Protein AF-A0A0D7DZI4-F1 (afdb_monomer_lite)

Organism: Stutzerimonas stutzeri (NCBI:txid316)

Sequence (55 aa):
SARAVLNGQSLRVGDTLADARVLAIHTNSVLIERDGQQQTLHLVAPIITPSQTRP

Foldseek 3Di:
DDWDQDPNDIDDQQDDDDQKGFHDDDQFWTWIAGPNDIDIDGDPDPPPDDDDPDD

Structure (mmCIF, N/CA/C/O backbone):
data_AF-A0A0D7DZI4-F1
#
_entry.id   AF-A0A0D7DZI4-F1
#
loop_
_atom_site.group_PDB
_atom_site.id
_atom_site.type_symbol
_atom_site.label_atom_id
_atom_site.label_alt_id
_atom_site.label_comp_id
_atom_site.label_asym_id
_atom_site.label_entity_id
_atom_site.label_seq_id
_atom_site.pdbx_PDB_ins_code
_atom_site.Cartn_x
_atom_site.Cartn_y
_atom_site.Cartn_z
_atom_site.occupancy
_atom_site.B_iso_or_equiv
_atom_site.auth_seq_id
_atom_site.auth_comp_id
_atom_site.auth_asym_id
_atom_site.auth_atom_id
_atom_site.pdbx_PDB_model_num
ATOM 1 N N . SER A 1 1 ? 6.292 -14.042 -3.203 1.00 78.88 1 SER A N 1
ATOM 2 C CA . SER A 1 1 ? 5.127 -13.136 -3.127 1.00 78.88 1 SER A CA 1
ATOM 3 C C . SER A 1 1 ? 5.594 -11.704 -3.333 1.00 78.88 1 SER A C 1
ATOM 5 O O . SER A 1 1 ? 6.731 -11.409 -2.974 1.00 78.88 1 SER A O 1
ATOM 7 N N . ALA A 1 2 ? 4.758 -10.835 -3.906 1.00 88.38 2 ALA A N 1
ATOM 8 C CA . ALA A 1 2 ? 5.089 -9.419 -4.076 1.00 88.38 2 ALA A CA 1
ATOM 9 C C . ALA A 1 2 ? 5.265 -8.713 -2.718 1.00 88.38 2 ALA A C 1
ATOM 11 O O . ALA A 1 2 ? 4.686 -9.136 -1.711 1.00 88.38 2 ALA A O 1
ATOM 12 N N . ARG A 1 3 ? 6.090 -7.664 -2.698 1.00 93.06 3 ARG A N 1
ATOM 13 C CA . ARG A 1 3 ? 6.374 -6.827 -1.529 1.00 93.06 3 ARG A CA 1
ATOM 14 C C . ARG A 1 3 ? 6.427 -5.367 -1.950 1.00 93.06 3 ARG A C 1
ATOM 16 O O . ARG A 1 3 ? 6.934 -5.065 -3.026 1.00 93.06 3 ARG A O 1
ATOM 23 N N . ALA A 1 4 ? 5.958 -4.492 -1.073 1.00 92.75 4 ALA A N 1
ATOM 24 C CA . ALA A 1 4 ? 6.100 -3.050 -1.196 1.00 92.75 4 ALA A CA 1
ATOM 25 C C . ALA A 1 4 ? 6.892 -2.514 -0.004 1.00 92.75 4 ALA A C 1
ATOM 27 O O . ALA A 1 4 ? 6.853 -3.106 1.075 1.00 92.75 4 ALA A O 1
ATOM 28 N N . VAL A 1 5 ? 7.606 -1.407 -0.192 1.00 92.12 5 VAL A N 1
ATOM 29 C CA . VAL A 1 5 ? 8.227 -0.671 0.912 1.00 92.12 5 VAL A CA 1
ATOM 30 C C . VAL A 1 5 ? 7.489 0.649 1.061 1.00 92.12 5 VAL A C 1
ATOM 32 O O . VAL A 1 5 ? 7.591 1.509 0.191 1.00 92.12 5 VAL A O 1
ATOM 35 N N . LEU A 1 6 ? 6.734 0.792 2.149 1.00 89.81 6 LEU A N 1
ATOM 36 C CA . LEU A 1 6 ? 6.020 2.019 2.501 1.00 89.81 6 LEU A CA 1
ATOM 37 C C . LEU A 1 6 ? 6.599 2.540 3.815 1.00 89.81 6 LEU A C 1
ATOM 39 O O . LEU A 1 6 ? 6.717 1.782 4.774 1.00 89.81 6 LEU A O 1
ATOM 43 N N . ASN A 1 7 ? 7.011 3.810 3.850 1.00 87.94 7 ASN A N 1
ATOM 44 C CA . ASN A 1 7 ? 7.647 4.436 5.020 1.00 87.94 7 ASN A CA 1
ATOM 45 C C . ASN A 1 7 ? 8.819 3.615 5.607 1.00 87.94 7 ASN A C 1
ATOM 47 O O . ASN A 1 7 ? 9.005 3.548 6.817 1.00 87.94 7 ASN A O 1
ATOM 51 N N . GLY A 1 8 ? 9.596 2.946 4.746 1.00 90.06 8 GLY A N 1
ATOM 52 C CA . GLY A 1 8 ? 10.723 2.096 5.152 1.00 90.06 8 GLY A CA 1
ATOM 53 C C . GLY A 1 8 ? 10.344 0.694 5.652 1.00 90.06 8 GLY A C 1
ATOM 54 O O . GLY A 1 8 ? 11.234 -0.115 5.901 1.00 90.06 8 GLY A O 1
ATOM 55 N N . GLN A 1 9 ? 9.054 0.360 5.750 1.00 93.06 9 GLN A N 1
ATOM 56 C CA . GLN A 1 9 ? 8.584 -0.959 6.176 1.00 93.06 9 GLN A CA 1
ATOM 57 C C . GLN A 1 9 ? 8.218 -1.832 4.975 1.00 93.06 9 GLN A C 1
ATOM 59 O O . GLN A 1 9 ? 7.525 -1.392 4.059 1.00 93.06 9 GLN A O 1
ATOM 64 N N . SER A 1 10 ? 8.676 -3.087 4.984 1.00 94.94 10 SER A N 1
ATOM 65 C CA . SER A 1 10 ? 8.323 -4.065 3.953 1.00 94.94 10 SER A CA 1
ATOM 66 C C . SER A 1 10 ? 6.977 -4.710 4.270 1.00 94.94 10 SER A C 1
ATOM 68 O O . SER A 1 10 ? 6.846 -5.382 5.289 1.00 94.94 10 SER A O 1
ATOM 70 N N . LEU A 1 11 ? 6.009 -4.535 3.374 1.00 95.62 11 LEU A N 1
ATOM 71 C CA . LEU A 1 11 ? 4.628 -4.980 3.535 1.00 95.62 11 LEU A CA 1
ATOM 72 C C . LEU A 1 11 ? 4.221 -5.963 2.434 1.00 95.62 11 LEU A C 1
ATOM 74 O O . LEU A 1 11 ? 4.744 -5.943 1.311 1.00 95.62 11 LEU A O 1
ATOM 78 N N . ARG A 1 12 ? 3.257 -6.815 2.767 1.00 97.44 12 ARG A N 1
ATOM 79 C CA . ARG A 1 12 ? 2.559 -7.758 1.892 1.00 97.44 12 ARG A CA 1
ATOM 80 C C . ARG A 1 12 ? 1.073 -7.407 1.829 1.00 97.44 12 ARG A C 1
ATOM 82 O O . ARG A 1 12 ? 0.563 -6.640 2.638 1.00 97.44 12 ARG A O 1
ATOM 89 N N . VAL A 1 13 ? 0.365 -8.000 0.869 1.00 97.44 13 VAL A N 1
ATOM 90 C CA . VAL A 1 13 ? -1.103 -7.917 0.817 1.00 97.44 13 VAL A CA 1
ATOM 91 C C . VAL A 1 13 ? -1.694 -8.446 2.122 1.00 97.44 13 VAL A C 1
ATOM 93 O O . VAL A 1 13 ? -1.334 -9.536 2.563 1.00 97.44 13 VAL A O 1
ATOM 96 N N . GLY A 1 14 ? -2.601 -7.671 2.711 1.00 97.44 14 GLY A N 1
ATOM 97 C CA . GLY A 1 14 ? -3.229 -7.957 3.995 1.00 97.44 14 GLY A CA 1
ATOM 98 C C . GLY A 1 14 ? -2.558 -7.286 5.193 1.00 97.44 14 GLY A C 1
ATOM 99 O O . GLY A 1 14 ? -3.249 -7.118 6.196 1.00 97.44 14 GLY A O 1
ATOM 100 N N . ASP A 1 15 ? -1.291 -6.867 5.084 1.00 97.62 15 ASP A N 1
ATOM 101 C CA . ASP A 1 15 ? -0.591 -6.156 6.158 1.00 97.62 15 ASP A CA 1
ATOM 102 C C . ASP A 1 15 ? -1.169 -4.744 6.353 1.00 97.62 15 ASP A C 1
ATOM 104 O O . ASP A 1 15 ? -1.636 -4.100 5.404 1.00 97.62 15 ASP A O 1
ATOM 108 N N . THR A 1 16 ? -1.088 -4.252 7.590 1.00 95.88 16 THR A N 1
ATOM 109 C CA . THR A 1 16 ? -1.552 -2.918 7.993 1.00 95.88 16 THR A CA 1
ATOM 110 C C . THR A 1 16 ? -0.365 -2.033 8.374 1.00 95.88 16 THR A C 1
ATOM 112 O O . THR A 1 16 ? 0.561 -2.478 9.052 1.00 95.88 16 THR A O 1
ATOM 115 N N . LEU A 1 17 ? -0.408 -0.767 7.965 1.00 92.25 17 LEU A N 1
ATOM 116 C CA . LEU A 1 17 ? 0.527 0.292 8.329 1.00 92.25 17 LEU A CA 1
ATOM 117 C C . LEU A 1 17 ? -0.270 1.500 8.829 1.00 92.25 17 LEU A C 1
ATOM 119 O O . LEU A 1 17 ? -0.909 2.185 8.033 1.00 92.25 17 LEU A O 1
ATOM 123 N N . ALA A 1 18 ? -0.194 1.773 10.132 1.00 90.00 18 ALA A N 1
ATOM 124 C CA . ALA A 1 18 ? -1.014 2.787 10.795 1.00 90.00 18 ALA A CA 1
ATOM 125 C C . ALA A 1 18 ? -2.516 2.583 10.502 1.00 90.00 18 ALA A C 1
ATOM 127 O O . ALA A 1 18 ? -3.094 1.590 10.936 1.00 90.00 18 ALA A O 1
ATOM 128 N N . ASP A 1 19 ? -3.121 3.506 9.765 1.00 91.31 19 ASP A N 1
ATOM 129 C CA . ASP A 1 19 ? -4.528 3.544 9.365 1.00 91.31 19 ASP A CA 1
ATOM 130 C C . ASP A 1 19 ? -4.799 2.896 7.996 1.00 91.31 19 ASP A C 1
ATOM 132 O O . ASP A 1 19 ? -5.944 2.856 7.547 1.00 91.31 19 ASP A O 1
ATOM 136 N N . ALA A 1 20 ? -3.756 2.406 7.318 1.00 95.38 20 ALA A N 1
ATOM 137 C CA . ALA A 1 20 ? -3.853 1.874 5.970 1.00 95.38 20 ALA A CA 1
ATOM 138 C C . ALA A 1 20 ? -3.658 0.355 5.920 1.00 95.38 20 ALA A C 1
ATOM 140 O O . ALA A 1 20 ? -2.732 -0.184 6.526 1.00 95.38 20 ALA A O 1
ATOM 141 N N . ARG A 1 21 ? -4.465 -0.340 5.118 1.00 97.31 21 ARG A N 1
ATOM 142 C CA . ARG A 1 21 ? -4.312 -1.769 4.816 1.00 97.31 21 ARG A CA 1
ATOM 143 C C . ARG A 1 21 ? -3.922 -1.979 3.360 1.00 97.31 21 ARG A C 1
ATOM 145 O O . ARG A 1 21 ? -4.528 -1.400 2.464 1.00 97.31 21 ARG A O 1
ATOM 152 N N . VAL A 1 22 ? -2.948 -2.849 3.103 1.00 97.69 22 VAL A N 1
ATOM 153 C CA . VAL A 1 22 ? -2.541 -3.195 1.733 1.00 97.69 22 VAL A CA 1
ATOM 154 C C . VAL A 1 22 ? -3.552 -4.155 1.108 1.00 97.69 22 VAL A C 1
ATOM 156 O O . VAL A 1 22 ? -3.745 -5.269 1.600 1.00 97.69 22 VAL A O 1
ATOM 159 N N . LEU A 1 23 ? -4.151 -3.751 -0.012 1.00 98.12 23 LEU A N 1
ATOM 160 C CA . LEU A 1 23 ? -5.118 -4.555 -0.765 1.00 98.12 23 LEU A CA 1
ATOM 161 C C . LEU A 1 23 ? -4.478 -5.275 -1.957 1.00 98.12 23 LEU A C 1
ATOM 163 O O . LEU A 1 23 ? -4.787 -6.436 -2.212 1.00 98.12 23 LEU A O 1
ATOM 167 N N . ALA A 1 24 ? -3.571 -4.608 -2.675 1.00 97.75 24 ALA A N 1
ATOM 168 C CA . ALA A 1 24 ? -2.862 -5.188 -3.813 1.00 97.75 24 ALA A CA 1
A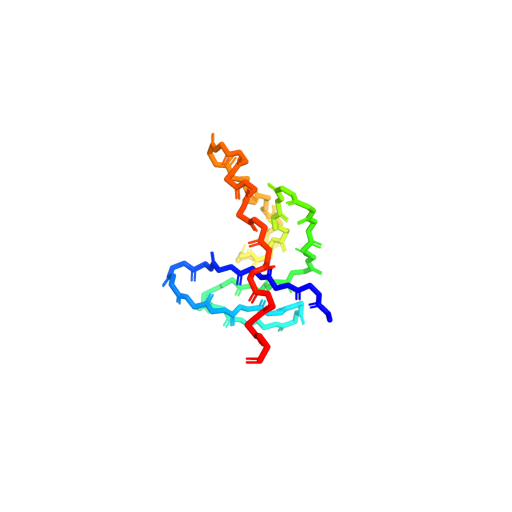TOM 169 C C . ALA A 1 24 ? -1.485 -4.543 -4.013 1.00 97.75 24 ALA A C 1
ATOM 171 O O . ALA A 1 24 ? -1.277 -3.371 -3.704 1.00 97.75 24 ALA A O 1
ATOM 172 N N . ILE A 1 25 ? -0.548 -5.317 -4.563 1.00 96.31 25 ILE A N 1
ATOM 173 C CA . ILE A 1 25 ? 0.785 -4.849 -4.954 1.00 96.31 25 ILE A CA 1
ATOM 174 C C . ILE A 1 25 ? 0.944 -5.133 -6.446 1.00 96.31 25 ILE A C 1
ATOM 176 O O . ILE A 1 25 ? 0.980 -6.294 -6.859 1.00 96.31 25 ILE A O 1
ATOM 180 N N . HIS A 1 26 ? 1.032 -4.071 -7.238 1.00 93.62 26 HIS A N 1
ATOM 181 C CA . HIS A 1 26 ? 1.295 -4.115 -8.672 1.00 93.62 26 HIS A CA 1
ATOM 182 C C . HIS A 1 26 ? 2.761 -3.772 -8.955 1.00 93.62 26 HIS A C 1
ATOM 184 O O . HIS A 1 26 ? 3.522 -3.414 -8.059 1.00 93.62 26 HIS A O 1
ATOM 190 N N . THR A 1 27 ? 3.169 -3.864 -10.221 1.00 89.31 27 THR A N 1
ATOM 191 C CA . THR A 1 27 ? 4.553 -3.601 -10.641 1.00 89.31 27 THR A CA 1
ATOM 192 C C . THR A 1 27 ? 5.039 -2.195 -10.274 1.00 89.31 27 THR A C 1
ATOM 194 O O . THR A 1 27 ? 6.199 -2.028 -9.912 1.00 89.31 27 THR A O 1
ATOM 197 N N . ASN A 1 28 ? 4.177 -1.181 -10.367 1.00 90.25 28 ASN A N 1
ATOM 198 C CA . ASN A 1 28 ? 4.536 0.230 -10.173 1.00 90.25 28 ASN A CA 1
ATOM 199 C C . ASN A 1 28 ? 3.600 0.983 -9.214 1.00 90.25 28 ASN A C 1
ATOM 201 O O . ASN A 1 28 ? 3.684 2.211 -9.109 1.00 90.25 28 ASN A O 1
ATOM 205 N N . SER A 1 29 ? 2.707 0.266 -8.535 1.00 94.12 29 SER A N 1
ATOM 206 C CA . SER A 1 29 ? 1.747 0.864 -7.618 1.00 94.12 29 SER A CA 1
ATOM 207 C C . SER A 1 29 ? 1.314 -0.093 -6.513 1.00 94.12 29 SER A C 1
ATOM 209 O O . SER A 1 29 ? 1.453 -1.314 -6.615 1.00 94.12 29 SER A O 1
ATOM 211 N N . VAL A 1 30 ? 0.775 0.480 -5.443 1.00 96.19 30 VAL A N 1
ATOM 212 C CA . VAL A 1 30 ? 0.175 -0.249 -4.325 1.00 96.19 30 VAL A CA 1
ATOM 213 C C . VAL A 1 30 ? -1.232 0.287 -4.118 1.00 96.19 30 VAL A C 1
ATOM 215 O O . VAL A 1 30 ? -1.409 1.494 -3.967 1.00 96.19 30 VAL A O 1
ATOM 218 N N . LEU A 1 31 ? -2.222 -0.603 -4.100 1.00 97.75 31 LEU A N 1
ATOM 219 C CA . LEU A 1 31 ? -3.583 -0.262 -3.698 1.00 97.75 31 LEU A CA 1
ATOM 220 C C . LEU A 1 31 ? -3.696 -0.441 -2.186 1.00 97.75 31 LEU A C 1
ATOM 222 O O . LEU A 1 31 ? -3.448 -1.537 -1.670 1.00 97.75 31 LEU A O 1
ATOM 226 N N . ILE A 1 32 ? -4.080 0.621 -1.489 1.00 97.81 32 ILE A N 1
ATOM 227 C CA . ILE A 1 32 ? -4.339 0.614 -0.052 1.00 97.81 32 ILE A CA 1
ATOM 228 C C . ILE A 1 32 ? -5.794 0.985 0.230 1.00 97.81 32 ILE A C 1
ATOM 230 O O . ILE A 1 32 ? -6.425 1.686 -0.556 1.00 97.81 32 ILE A O 1
ATOM 234 N N . GLU A 1 33 ? -6.308 0.539 1.366 1.00 98.06 33 GLU A N 1
ATOM 235 C CA . GLU A 1 33 ? -7.499 1.097 2.002 1.00 98.06 33 GLU A CA 1
ATOM 236 C C . GLU A 1 33 ? -7.061 1.966 3.176 1.00 98.06 33 GLU A C 1
ATOM 238 O O . GLU A 1 33 ? -6.233 1.516 3.961 1.00 98.06 33 GLU A O 1
ATOM 243 N N . ARG A 1 34 ? -7.610 3.172 3.309 1.00 95.50 34 ARG A N 1
ATOM 244 C CA . ARG A 1 34 ? -7.437 4.072 4.454 1.00 95.50 34 ARG A CA 1
ATOM 245 C C . ARG A 1 34 ? -8.764 4.768 4.723 1.00 95.50 34 ARG A C 1
ATOM 247 O O . ARG A 1 34 ? -9.375 5.273 3.784 1.00 95.50 34 ARG A O 1
ATOM 254 N N . ASP A 1 35 ? -9.218 4.770 5.973 1.00 93.25 35 ASP A N 1
ATOM 255 C CA . ASP A 1 35 ? -10.505 5.365 6.378 1.00 93.25 35 ASP A CA 1
ATOM 256 C C . ASP A 1 35 ? -11.701 4.873 5.535 1.00 93.25 35 ASP A C 1
ATOM 258 O O . ASP A 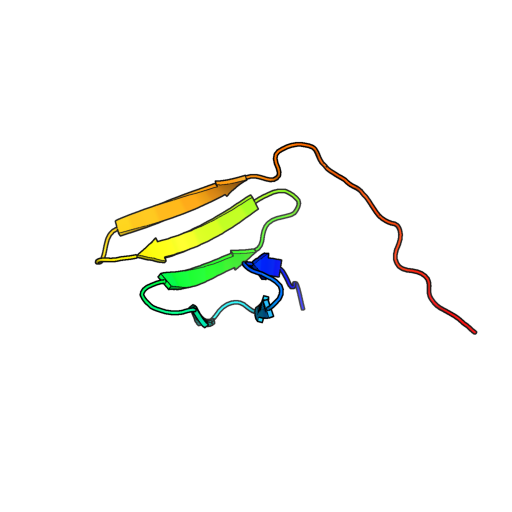1 35 ? -12.604 5.628 5.172 1.00 93.25 35 ASP A O 1
ATOM 262 N N . GLY A 1 36 ? -11.682 3.589 5.158 1.00 95.31 36 GLY A N 1
ATOM 263 C CA . GLY A 1 36 ? -12.702 2.972 4.301 1.00 95.31 36 GLY A CA 1
ATOM 264 C C . GLY A 1 36 ? -12.668 3.416 2.832 1.00 95.31 36 GLY A C 1
ATOM 265 O O . GLY A 1 36 ? -13.558 3.049 2.068 1.00 95.31 36 GLY A O 1
ATOM 266 N N . GLN A 1 37 ? -11.665 4.195 2.420 1.00 97.50 37 GLN A N 1
ATOM 267 C CA . GLN A 1 37 ? -11.462 4.630 1.040 1.00 97.50 37 GLN A CA 1
ATOM 268 C C . GLN A 1 37 ? -10.265 3.923 0.416 1.00 97.50 37 GLN A C 1
ATOM 270 O O . GLN A 1 37 ? -9.218 3.764 1.041 1.00 97.50 37 GLN A O 1
ATOM 275 N N . GLN A 1 38 ? -10.394 3.543 -0.853 1.00 97.94 38 GLN A N 1
ATOM 276 C CA . GLN A 1 38 ? -9.279 2.978 -1.603 1.00 97.94 38 GLN A CA 1
ATOM 277 C C . GLN A 1 38 ? -8.430 4.083 -2.229 1.00 97.94 38 GLN A C 1
ATOM 279 O O . GLN A 1 38 ? -8.949 5.020 -2.832 1.00 97.94 38 GLN A O 1
ATOM 284 N N . GLN A 1 39 ? -7.112 3.960 -2.106 1.00 97.19 39 GLN A N 1
ATOM 285 C CA . GLN A 1 39 ? -6.140 4.904 -2.649 1.00 97.19 39 GLN A CA 1
ATOM 286 C C . GLN A 1 39 ? -5.016 4.138 -3.345 1.00 97.19 39 GLN A C 1
ATOM 288 O O . GLN A 1 39 ? -4.541 3.118 -2.845 1.00 97.19 39 GLN A O 1
ATOM 293 N N . THR A 1 40 ? -4.572 4.636 -4.498 1.00 96.56 40 THR A N 1
ATOM 294 C CA . THR A 1 40 ? -3.435 4.053 -5.220 1.00 96.56 40 THR A CA 1
ATOM 295 C C . THR A 1 40 ? -2.193 4.902 -5.000 1.00 96.56 40 THR A C 1
ATOM 297 O O . THR A 1 40 ? -2.167 6.085 -5.333 1.00 96.56 40 THR A O 1
ATOM 300 N N . LEU A 1 41 ? -1.148 4.287 -4.456 1.00 93.44 41 LEU A N 1
ATOM 301 C CA . LEU A 1 41 ? 0.168 4.894 -4.311 1.00 93.44 41 LEU A CA 1
ATOM 302 C C . LEU A 1 41 ? 1.020 4.516 -5.522 1.00 93.44 41 LEU A C 1
ATOM 304 O O . LEU A 1 41 ? 1.193 3.331 -5.801 1.00 93.44 41 LEU A O 1
ATOM 308 N N . HIS A 1 42 ? 1.563 5.506 -6.225 1.00 92.56 42 HIS A N 1
ATOM 309 C CA . HIS A 1 42 ? 2.406 5.303 -7.405 1.00 92.56 42 HIS A CA 1
ATOM 310 C C . HIS A 1 42 ? 3.871 5.608 -7.090 1.00 92.56 42 HIS A C 1
ATOM 312 O O . HIS A 1 42 ? 4.176 6.537 -6.341 1.00 92.56 42 HIS A O 1
ATOM 318 N N . LEU A 1 43 ? 4.791 4.854 -7.695 1.00 87.62 43 LEU A N 1
ATOM 319 C CA . LEU A 1 43 ? 6.210 5.210 -7.670 1.00 87.62 43 LEU A CA 1
ATOM 320 C C . LEU A 1 43 ? 6.430 6.521 -8.443 1.00 87.62 43 LEU A C 1
ATOM 322 O O . LEU A 1 43 ? 5.987 6.643 -9.583 1.00 87.62 43 LEU A O 1
ATOM 326 N N . VAL A 1 44 ? 7.144 7.479 -7.841 1.00 78.31 44 VAL A N 1
ATOM 327 C CA . VAL A 1 44 ? 7.415 8.810 -8.432 1.00 78.31 44 VAL A CA 1
ATOM 328 C C . VAL A 1 44 ? 8.231 8.710 -9.733 1.00 78.31 44 VAL A C 1
ATOM 330 O O . VAL A 1 44 ? 8.070 9.513 -10.644 1.00 78.31 44 VAL A O 1
ATOM 333 N N . ALA A 1 45 ? 9.073 7.680 -9.829 1.00 70.88 45 ALA A N 1
ATOM 334 C CA . ALA A 1 45 ? 9.686 7.162 -11.045 1.00 70.88 45 ALA A CA 1
ATOM 335 C C . ALA A 1 45 ? 9.974 5.666 -10.815 1.00 70.88 45 ALA A C 1
ATOM 337 O O . ALA A 1 45 ? 10.313 5.293 -9.685 1.00 70.88 45 ALA A O 1
ATOM 338 N N . PRO A 1 46 ? 9.843 4.783 -11.820 1.00 62.81 46 PRO A N 1
ATOM 339 C CA . PRO A 1 46 ? 10.189 3.380 -11.642 1.00 62.81 46 PRO A CA 1
ATOM 340 C C . PRO A 1 46 ? 11.703 3.249 -11.441 1.00 62.81 46 PRO A C 1
ATOM 342 O O . PRO A 1 46 ? 12.473 3.262 -12.398 1.00 62.81 46 PRO A O 1
ATOM 345 N N . ILE A 1 47 ? 12.144 3.100 -10.192 1.00 61.16 47 ILE A N 1
ATOM 346 C CA . ILE A 1 47 ? 13.500 2.638 -9.896 1.00 61.16 47 ILE A CA 1
ATOM 347 C C . ILE A 1 47 ? 13.460 1.113 -9.976 1.00 61.16 47 ILE A C 1
ATOM 349 O O . ILE A 1 47 ? 13.157 0.425 -9.001 1.00 61.16 47 ILE A O 1
ATOM 353 N N . ILE A 1 48 ? 13.698 0.579 -11.174 1.00 65.25 48 ILE A N 1
ATOM 354 C CA . ILE A 1 48 ? 13.862 -0.862 -11.370 1.00 65.25 48 ILE A CA 1
ATOM 355 C C . ILE A 1 48 ? 15.260 -1.223 -10.873 1.00 65.25 48 ILE A C 1
ATOM 357 O O . ILE A 1 48 ? 16.234 -1.162 -11.620 1.00 65.25 48 ILE A O 1
ATOM 361 N N . THR A 1 49 ? 15.366 -1.585 -9.599 1.00 61.69 49 THR A N 1
ATOM 362 C CA . THR A 1 49 ? 16.596 -2.169 -9.063 1.00 61.69 49 THR A CA 1
ATOM 363 C C . THR A 1 49 ? 16.548 -3.674 -9.318 1.00 61.69 49 THR A C 1
ATOM 365 O O . THR A 1 49 ? 15.704 -4.354 -8.723 1.00 61.69 49 THR A O 1
ATOM 368 N N . PRO A 1 50 ? 17.398 -4.234 -10.198 1.00 62.75 50 PRO A N 1
ATOM 369 C CA . PRO A 1 50 ? 17.454 -5.677 -10.373 1.00 62.75 50 PRO A CA 1
ATOM 370 C C . PRO A 1 50 ? 17.785 -6.335 -9.030 1.00 62.75 50 PRO A C 1
ATOM 372 O O . PRO A 1 50 ? 18.644 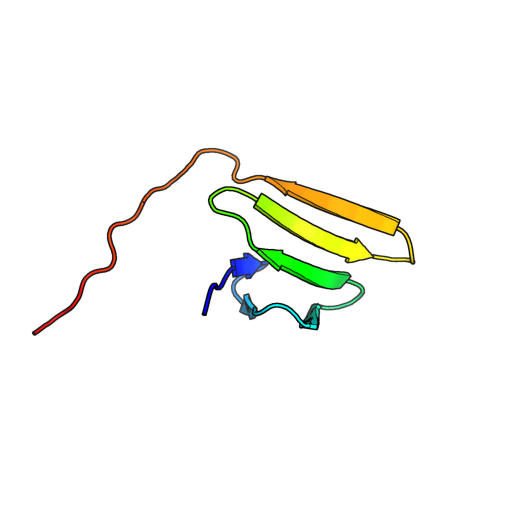-5.865 -8.281 1.00 62.75 50 PRO A O 1
ATOM 375 N N . SER A 1 51 ? 17.070 -7.413 -8.704 1.00 61.00 51 SER A N 1
ATOM 376 C CA . SER A 1 51 ? 17.335 -8.184 -7.491 1.00 61.00 51 SER A CA 1
ATOM 377 C C . SER A 1 51 ? 18.752 -8.750 -7.571 1.00 61.00 51 SER A C 1
ATOM 379 O O . SER A 1 51 ? 19.037 -9.575 -8.434 1.00 61.00 51 SER A O 1
ATOM 381 N N . GLN A 1 52 ? 19.651 -8.308 -6.689 1.00 65.06 52 GLN A N 1
ATOM 382 C CA . GLN A 1 52 ? 20.962 -8.935 -6.554 1.00 65.06 52 GLN A CA 1
ATOM 383 C C . GLN A 1 52 ? 20.777 -10.284 -5.855 1.00 65.06 52 GLN A C 1
ATOM 385 O O . GLN A 1 52 ? 20.645 -10.353 -4.634 1.00 65.06 52 GLN A O 1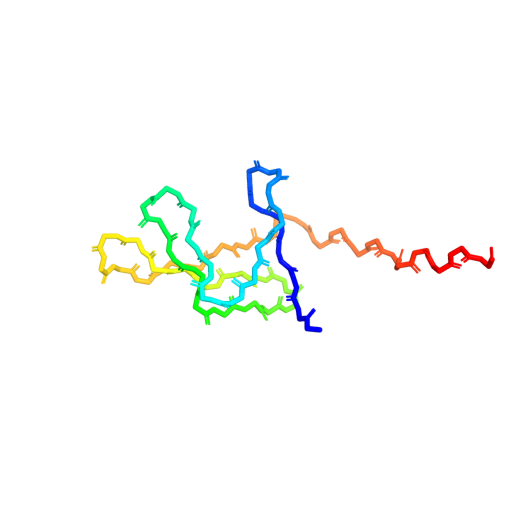
ATOM 390 N N . THR A 1 53 ? 20.755 -11.373 -6.619 1.00 66.12 53 THR A N 1
ATOM 391 C CA . THR A 1 53 ? 21.012 -12.706 -6.069 1.00 66.12 53 THR A CA 1
ATOM 392 C C . THR A 1 53 ? 22.512 -12.807 -5.830 1.00 66.12 53 THR A C 1
ATOM 394 O O . THR A 1 53 ? 23.281 -13.014 -6.767 1.00 66.12 53 THR A O 1
ATOM 397 N N . ARG A 1 54 ? 22.946 -12.579 -4.590 1.00 62.41 54 ARG A N 1
ATOM 398 C CA . ARG A 1 54 ? 24.333 -12.837 -4.200 1.00 62.41 54 ARG A CA 1
ATOM 399 C C . ARG A 1 54 ? 24.536 -14.365 -4.111 1.00 62.41 54 ARG A C 1
ATOM 401 O O . ARG A 1 54 ? 23.705 -14.997 -3.457 1.00 62.41 54 A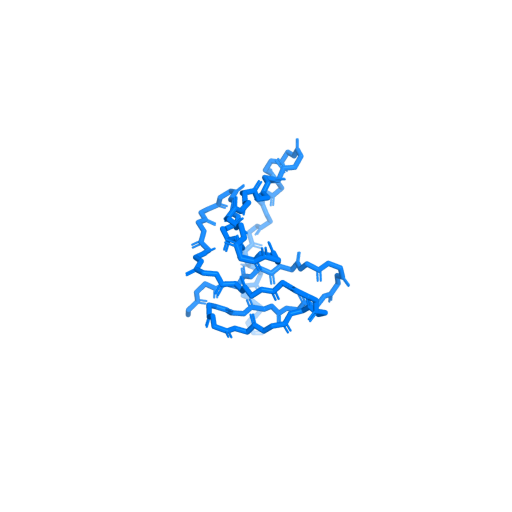RG A O 1
ATOM 408 N N 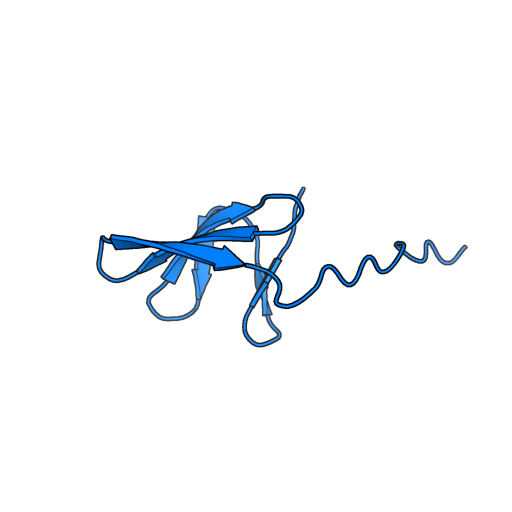. PRO A 1 55 ? 25.551 -14.937 -4.789 1.00 61.62 55 PRO A N 1
ATOM 409 C CA . PRO A 1 55 ? 25.877 -16.362 -4.710 1.00 61.62 55 PRO A CA 1
ATOM 410 C C . PRO A 1 55 ? 26.441 -16.758 -3.341 1.00 61.62 55 PRO A C 1
ATOM 412 O O . PRO A 1 55 ? 26.990 -15.870 -2.640 1.00 61.62 55 PRO A O 1
#

Radius of gyration: 12.26 Å; chains: 1; bounding box: 39×25×22 Å

pLDDT: mean 87.67, std 12.71, range [61.0, 98.12]

Secondary structure (DSSP, 8-state):
---EEETTEEE-TT-EETTEEEEEE-SSEEEEEETTEEEEEE-SS----------